Protein AF-A0A7G9FR96-F1 (afdb_monomer_lite)

Structure (mmCIF, N/CA/C/O backbone):
data_AF-A0A7G9FR96-F1
#
_entry.id   AF-A0A7G9FR96-F1
#
loop_
_atom_site.group_PDB
_atom_site.id
_atom_site.type_symbol
_atom_site.label_atom_id
_atom_site.label_alt_id
_atom_site.label_comp_id
_atom_site.label_asym_id
_atom_site.label_entity_id
_atom_site.label_seq_id
_atom_site.pdbx_PDB_ins_code
_atom_site.Cartn_x
_atom_site.Cartn_y
_atom_site.Cartn_z
_atom_site.occupancy
_atom_site.B_iso_or_equiv
_atom_site.auth_seq_id
_atom_site.auth_comp_id
_atom_site.auth_asym_id
_atom_site.auth_atom_id
_atom_site.pdbx_PDB_model_num
ATOM 1 N N . MET A 1 1 ? 7.036 0.554 -13.210 1.00 73.62 1 MET A N 1
ATOM 2 C CA . MET A 1 1 ? 8.238 0.653 -12.345 1.00 73.62 1 MET A CA 1
ATOM 3 C C . MET A 1 1 ? 9.066 -0.601 -12.583 1.00 73.62 1 MET A C 1
ATOM 5 O O . MET A 1 1 ? 8.451 -1.625 -12.849 1.00 73.62 1 MET A O 1
ATOM 9 N N . THR A 1 2 ? 10.397 -0.549 -12.554 1.00 80.94 2 THR A N 1
ATOM 10 C CA . THR A 1 2 ? 11.237 -1.727 -12.849 1.00 80.94 2 THR A CA 1
ATOM 11 C C . THR A 1 2 ? 12.156 -2.073 -11.685 1.00 80.94 2 THR A C 1
ATOM 13 O O . THR A 1 2 ? 12.563 -1.178 -10.944 1.00 80.94 2 THR A O 1
ATOM 16 N N . ASP A 1 3 ? 12.471 -3.356 -11.513 1.00 79.88 3 ASP A N 1
ATOM 17 C CA . ASP A 1 3 ? 13.498 -3.803 -10.569 1.00 79.88 3 ASP A CA 1
ATOM 18 C C . ASP A 1 3 ? 14.922 -3.480 -11.073 1.00 79.88 3 ASP A C 1
ATOM 20 O O . ASP A 1 3 ? 15.110 -2.854 -12.122 1.00 79.88 3 ASP A O 1
ATOM 24 N N . MET A 1 4 ? 15.941 -3.889 -10.309 1.00 83.69 4 MET A N 1
ATOM 25 C CA . MET A 1 4 ? 17.352 -3.676 -10.671 1.00 83.69 4 MET A CA 1
ATOM 26 C C . MET A 1 4 ? 17.774 -4.428 -11.944 1.00 83.69 4 MET A C 1
ATOM 28 O O . MET A 1 4 ? 18.757 -4.043 -12.572 1.00 83.69 4 MET A O 1
ATOM 32 N N . ASP A 1 5 ? 17.018 -5.453 -12.343 1.00 89.75 5 ASP A N 1
ATOM 33 C CA . ASP A 1 5 ? 17.239 -6.251 -13.549 1.00 89.75 5 ASP A CA 1
ATOM 34 C C . ASP A 1 5 ? 16.413 -5.730 -14.745 1.00 89.75 5 ASP A C 1
ATOM 36 O O . ASP A 1 5 ? 16.406 -6.344 -15.814 1.00 89.75 5 ASP A O 1
ATOM 40 N N . GLY A 1 6 ? 15.698 -4.610 -14.583 1.00 86.69 6 GLY A N 1
ATOM 41 C CA . GLY A 1 6 ? 14.849 -4.017 -15.616 1.00 86.69 6 GLY A CA 1
ATOM 42 C C . GLY A 1 6 ? 13.509 -4.729 -15.820 1.00 86.69 6 GLY A C 1
ATOM 43 O O . GLY A 1 6 ? 12.823 -4.453 -16.805 1.00 86.69 6 GLY A O 1
ATOM 44 N N . ARG A 1 7 ? 13.108 -5.634 -14.920 1.00 88.69 7 ARG A N 1
ATOM 45 C CA . ARG A 1 7 ? 11.824 -6.342 -15.011 1.00 88.69 7 ARG A CA 1
ATOM 46 C C . ARG A 1 7 ? 10.711 -5.462 -14.490 1.00 88.69 7 ARG A C 1
ATOM 48 O O . ARG A 1 7 ? 10.868 -4.780 -13.479 1.00 88.69 7 ARG A O 1
ATOM 55 N N . GLU A 1 8 ? 9.575 -5.495 -15.171 1.00 87.56 8 GLU A N 1
ATOM 56 C CA . GLU A 1 8 ? 8.392 -4.769 -14.736 1.00 87.56 8 GLU A CA 1
ATOM 57 C C . GLU A 1 8 ? 7.898 -5.298 -13.386 1.00 87.56 8 GLU A C 1
ATOM 59 O O . GLU A 1 8 ? 7.659 -6.493 -13.206 1.00 87.56 8 GLU A O 1
ATOM 64 N N . LEU A 1 9 ? 7.750 -4.385 -12.429 1.00 83.19 9 LEU A N 1
ATOM 65 C CA . LEU A 1 9 ? 7.123 -4.665 -11.149 1.00 83.19 9 LEU A CA 1
ATOM 66 C C . LEU A 1 9 ? 5.619 -4.480 -11.301 1.00 83.19 9 LEU A C 1
ATOM 68 O O . LEU A 1 9 ? 5.135 -3.356 -11.448 1.00 83.19 9 LEU A O 1
ATOM 72 N N . VAL A 1 10 ? 4.903 -5.598 -11.238 1.00 86.69 10 VAL A N 1
ATOM 73 C CA . VAL A 1 10 ? 3.442 -5.643 -11.241 1.00 86.69 10 VAL A CA 1
ATOM 74 C C . VAL A 1 10 ? 2.978 -6.020 -9.840 1.00 86.69 10 VAL A C 1
ATOM 76 O O . VAL A 1 10 ? 3.359 -7.067 -9.318 1.00 86.69 10 VAL A O 1
ATOM 79 N N . ILE A 1 11 ? 2.164 -5.159 -9.229 1.00 87.25 11 ILE A N 1
ATOM 80 C CA . ILE A 1 11 ? 1.484 -5.441 -7.964 1.00 87.25 11 ILE A CA 1
ATOM 81 C C . ILE A 1 11 ? -0.013 -5.521 -8.230 1.00 87.25 11 ILE A C 1
ATOM 83 O O . ILE A 1 11 ? -0.606 -4.600 -8.783 1.00 87.25 11 ILE A O 1
ATOM 87 N N . GLU A 1 12 ? -0.617 -6.629 -7.814 1.00 91.25 12 GLU A N 1
ATOM 88 C CA . GLU A 1 12 ? -2.067 -6.776 -7.761 1.00 91.25 12 GLU A CA 1
ATOM 89 C C . GLU A 1 12 ? -2.577 -6.094 -6.485 1.00 91.2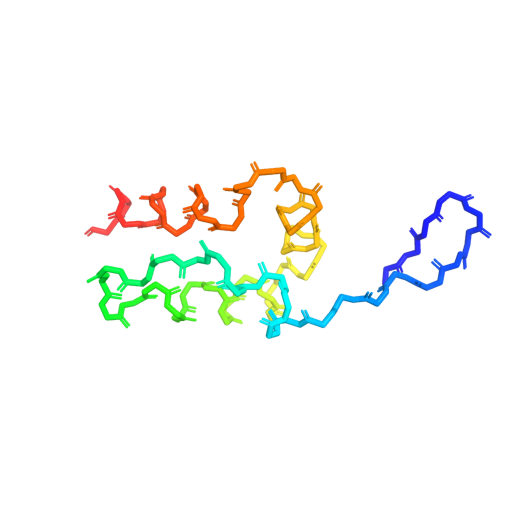5 12 GLU A C 1
ATOM 91 O O . GLU A 1 12 ? -2.336 -6.599 -5.385 1.00 91.25 12 GLU A O 1
ATOM 96 N N . CYS A 1 13 ? -3.254 -4.949 -6.626 1.00 90.12 13 CYS A N 1
ATOM 97 C CA . CYS A 1 13 ? -3.745 -4.152 -5.496 1.00 90.12 13 CYS A CA 1
ATOM 98 C C . CYS A 1 13 ? -4.603 -4.981 -4.533 1.00 90.12 13 CYS A C 1
ATOM 100 O O . CYS A 1 13 ? -4.316 -4.995 -3.342 1.00 90.12 13 CYS A O 1
ATOM 102 N N . ASP A 1 14 ? -5.543 -5.782 -5.043 1.00 91.94 14 ASP A N 1
ATOM 103 C CA . ASP A 1 14 ? -6.403 -6.645 -4.218 1.00 91.94 14 ASP A CA 1
ATOM 104 C C . ASP A 1 14 ? -5.602 -7.607 -3.324 1.00 91.94 14 ASP A C 1
ATOM 106 O O . ASP A 1 14 ? -5.989 -7.887 -2.191 1.00 91.94 14 ASP A O 1
ATOM 110 N N . LYS A 1 15 ? -4.457 -8.110 -3.809 1.00 94.12 15 LYS A N 1
ATOM 111 C CA . LYS A 1 15 ? -3.577 -8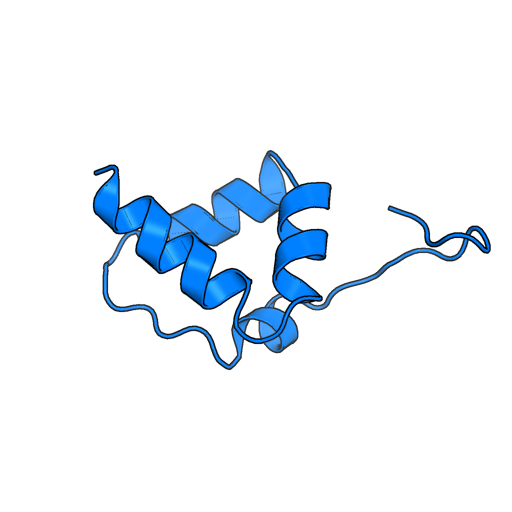.991 -3.025 1.00 94.12 15 LYS A CA 1
ATOM 112 C C . LYS A 1 15 ? -2.701 -8.210 -2.053 1.00 94.12 15 LYS A C 1
ATOM 114 O O . LYS A 1 15 ? -2.466 -8.683 -0.944 1.00 94.12 15 LYS A O 1
ATOM 119 N N . ALA A 1 16 ? -2.198 -7.048 -2.466 1.00 93.38 16 ALA A N 1
ATOM 120 C CA . ALA A 1 16 ? -1.379 -6.187 -1.617 1.00 93.38 16 ALA A CA 1
ATOM 121 C C . ALA A 1 16 ? -2.183 -5.625 -0.435 1.00 93.38 16 ALA A C 1
ATOM 123 O O . ALA A 1 16 ? -1.658 -5.503 0.671 1.00 93.38 16 ALA A O 1
ATOM 124 N N . GLU A 1 17 ? -3.462 -5.340 -0.662 1.00 95.75 17 GLU A N 1
ATOM 125 C CA . GLU A 1 17 ? -4.381 -4.762 0.315 1.00 95.75 17 GLU A CA 1
ATOM 126 C C . GLU A 1 17 ? -5.166 -5.816 1.111 1.00 95.75 17 GLU A C 1
ATOM 128 O O . GLU A 1 17 ? -5.869 -5.468 2.050 1.00 95.75 17 GLU A O 1
ATOM 133 N N . ALA A 1 18 ? -5.002 -7.112 0.822 1.00 94.81 18 ALA A N 1
ATOM 134 C CA . ALA A 1 18 ? -5.770 -8.191 1.458 1.00 94.81 18 ALA A CA 1
ATOM 135 C C . ALA A 1 18 ? -5.673 -8.236 2.997 1.00 94.81 18 ALA A C 1
ATOM 137 O O . ALA A 1 1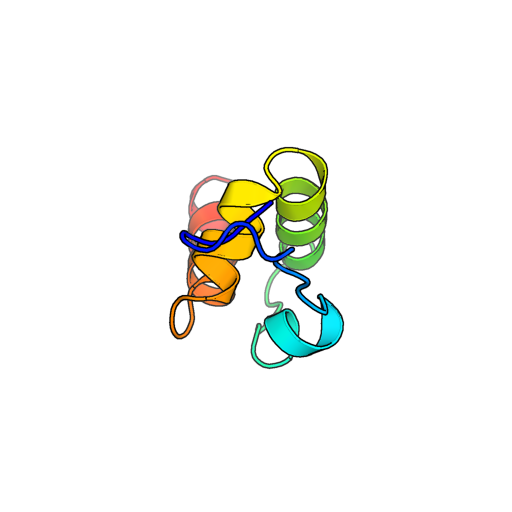8 ? -6.547 -8.799 3.651 1.00 94.81 18 ALA A O 1
ATOM 138 N N . ASN A 1 19 ? -4.602 -7.676 3.568 1.00 92.88 19 ASN A N 1
ATOM 139 C CA . ASN A 1 19 ? -4.379 -7.603 5.015 1.00 92.88 19 ASN A CA 1
ATOM 140 C C . ASN A 1 19 ? -4.519 -6.178 5.575 1.00 92.88 19 ASN A C 1
ATOM 142 O O . ASN A 1 19 ? -4.152 -5.950 6.726 1.00 92.88 19 ASN A O 1
ATOM 146 N N . VAL A 1 20 ? -4.983 -5.220 4.768 1.00 96.50 20 VAL A N 1
ATOM 147 C CA . VAL A 1 20 ? -5.284 -3.868 5.237 1.00 96.50 20 VAL A CA 1
ATOM 148 C C . VAL A 1 20 ? -6.632 -3.886 5.951 1.00 96.50 20 VAL A C 1
ATOM 150 O O . VAL A 1 20 ? -7.626 -4.401 5.439 1.00 96.50 20 VAL A O 1
ATOM 153 N N . ILE A 1 21 ? -6.653 -3.323 7.150 1.00 96.75 21 ILE A N 1
ATOM 154 C CA . ILE A 1 21 ? -7.847 -3.074 7.940 1.00 96.75 21 ILE A CA 1
ATOM 155 C C . ILE A 1 21 ? -8.269 -1.637 7.647 1.00 96.75 21 ILE A C 1
ATOM 157 O O . ILE A 1 21 ? -7.543 -0.699 7.962 1.00 96.75 21 ILE A O 1
ATOM 161 N N . TYR A 1 22 ? -9.437 -1.486 7.027 1.00 95.25 22 TYR A N 1
ATOM 162 C CA . TYR A 1 22 ? -10.058 -0.186 6.790 1.00 95.25 22 TYR A CA 1
ATOM 163 C C . TYR A 1 22 ? -10.936 0.155 7.996 1.00 95.25 22 TYR A C 1
ATOM 165 O O . TYR A 1 22 ? -12.032 -0.396 8.135 1.00 95.25 22 TYR A O 1
ATOM 173 N N . GLU A 1 23 ? -10.436 1.009 8.884 1.00 94.69 23 GLU A N 1
ATOM 174 C CA . GLU A 1 23 ? -11.157 1.453 10.082 1.00 94.69 23 GLU A CA 1
ATOM 175 C C . GLU A 1 23 ? -11.933 2.743 9.805 1.00 94.69 23 GLU A C 1
ATOM 177 O O . GLU A 1 23 ? -13.081 2.878 10.234 1.00 94.69 23 GLU A O 1
ATOM 182 N N . GLU A 1 24 ? -11.352 3.650 9.016 1.00 93.12 24 GLU A N 1
ATOM 183 C CA . GLU A 1 24 ? -11.955 4.929 8.658 1.00 93.12 24 GLU A CA 1
ATOM 184 C C . GLU A 1 24 ? -12.495 4.926 7.215 1.00 93.12 24 GLU A C 1
ATOM 186 O O . GLU A 1 24 ? -11.892 4.341 6.308 1.00 93.12 24 GLU A O 1
ATOM 191 N N . PRO A 1 25 ? -13.600 5.647 6.924 1.00 89.81 25 PRO A N 1
ATOM 192 C CA . PRO A 1 25 ? -14.181 5.706 5.577 1.00 89.81 25 PRO A CA 1
ATOM 193 C C . PRO A 1 25 ? -13.216 6.194 4.486 1.00 89.81 25 PRO A C 1
ATOM 195 O O . PRO A 1 25 ? -13.441 5.945 3.300 1.00 89.81 25 PRO A O 1
ATOM 198 N N . LEU A 1 26 ? -12.165 6.923 4.877 1.00 95.06 26 LEU A N 1
ATOM 199 C CA . LEU A 1 26 ? -11.173 7.493 3.970 1.00 95.06 26 LEU A CA 1
ATOM 200 C C . LEU A 1 26 ? -9.963 6.582 3.717 1.00 95.06 26 LEU A C 1
ATOM 202 O O . LEU A 1 26 ? -9.208 6.869 2.790 1.00 95.06 26 LEU A O 1
ATOM 206 N N . ASP A 1 27 ? -9.795 5.470 4.436 1.00 95.31 27 ASP A N 1
ATOM 207 C CA . ASP A 1 27 ? -8.610 4.606 4.308 1.00 95.31 27 ASP A CA 1
ATOM 208 C C . ASP A 1 27 ? -8.434 4.070 2.881 1.00 95.31 27 ASP A C 1
ATOM 210 O O . ASP A 1 27 ? -7.364 4.177 2.273 1.00 95.31 27 ASP A O 1
ATOM 214 N N . ALA A 1 28 ? -9.529 3.591 2.283 1.00 94.12 28 ALA A N 1
ATOM 215 C CA . ALA A 1 28 ? -9.546 3.150 0.890 1.00 94.12 28 ALA A CA 1
ATOM 216 C C . ALA A 1 28 ? -9.270 4.304 -0.090 1.00 94.12 28 ALA A C 1
ATOM 218 O O . ALA A 1 28 ? -8.641 4.112 -1.137 1.00 94.12 28 ALA A O 1
ATOM 219 N N . ALA A 1 29 ? -9.704 5.523 0.249 1.00 95.06 29 ALA A N 1
ATOM 220 C CA . ALA A 1 29 ? -9.439 6.707 -0.557 1.00 95.06 29 ALA A CA 1
ATOM 221 C C . ALA A 1 29 ? -7.957 7.110 -0.501 1.00 95.06 29 ALA A C 1
ATOM 223 O O . ALA A 1 29 ? -7.407 7.499 -1.534 1.00 95.06 29 ALA A O 1
ATOM 224 N N . TYR A 1 30 ? -7.285 6.969 0.649 1.00 96.44 30 TYR A N 1
ATOM 225 C CA . TYR A 1 30 ? -5.846 7.219 0.763 1.00 96.44 30 TYR A CA 1
ATOM 226 C C . TYR A 1 30 ? -5.035 6.251 -0.091 1.00 96.44 30 TYR A C 1
ATOM 228 O O . TYR A 1 30 ? -4.159 6.699 -0.827 1.00 96.44 30 TYR A O 1
ATOM 236 N N . LEU A 1 31 ? -5.348 4.952 -0.069 1.00 96.44 31 LEU A N 1
ATOM 237 C CA . LEU A 1 31 ? -4.653 3.966 -0.906 1.00 96.44 31 LEU A CA 1
ATOM 238 C C . LEU A 1 31 ? -4.910 4.189 -2.395 1.00 96.44 31 LEU A C 1
ATOM 240 O O . LEU A 1 31 ? -3.965 4.206 -3.184 1.00 96.44 31 LEU A O 1
ATOM 244 N N . SER A 1 32 ? -6.160 4.468 -2.769 1.00 95.12 32 SER A N 1
ATOM 245 C CA . SER A 1 32 ? -6.518 4.806 -4.152 1.00 95.12 32 SER A CA 1
ATOM 246 C C . SER A 1 32 ? -5.761 6.042 -4.644 1.00 95.12 32 SER A C 1
ATOM 248 O O . SER A 1 32 ? -5.269 6.085 -5.775 1.00 95.12 32 SER A O 1
ATOM 250 N N . ARG A 1 33 ? -5.635 7.061 -3.786 1.00 96.00 33 ARG A N 1
ATOM 251 C CA . ARG A 1 33 ? -4.873 8.275 -4.080 1.00 96.00 33 ARG A CA 1
ATOM 252 C C . ARG A 1 33 ? -3.377 7.984 -4.190 1.00 96.00 33 ARG A C 1
ATOM 254 O O . ARG A 1 33 ? -2.767 8.420 -5.162 1.00 96.00 33 ARG A O 1
ATOM 261 N N . LEU A 1 34 ? -2.808 7.231 -3.248 1.00 96.19 34 LEU A N 1
ATOM 262 C CA . LEU A 1 34 ? -1.399 6.837 -3.235 1.00 96.19 34 LEU A CA 1
ATOM 263 C C . LEU A 1 34 ? -1.032 6.056 -4.503 1.00 96.19 34 LEU A C 1
ATOM 265 O O . LEU A 1 34 ? -0.043 6.381 -5.150 1.00 96.19 34 LEU A O 1
ATOM 269 N N . ALA A 1 35 ? -1.852 5.083 -4.908 1.00 94.06 35 ALA A N 1
ATOM 270 C CA . ALA A 1 35 ? -1.635 4.306 -6.128 1.00 94.06 35 ALA A CA 1
ATOM 271 C C . ALA A 1 35 ? -1.675 5.174 -7.397 1.00 94.06 35 ALA A C 1
ATOM 273 O O . ALA A 1 35 ? -0.921 4.930 -8.339 1.00 94.06 35 ALA A O 1
ATOM 274 N N . ARG A 1 36 ? -2.540 6.196 -7.432 1.00 94.44 36 ARG A N 1
ATOM 275 C CA . ARG A 1 36 ? -2.711 7.074 -8.598 1.00 94.44 36 ARG A CA 1
ATOM 276 C C . ARG A 1 36 ? -1.649 8.169 -8.694 1.00 94.44 36 ARG A C 1
ATOM 278 O O . ARG A 1 36 ? -1.165 8.446 -9.786 1.00 94.44 36 ARG A O 1
ATOM 285 N N . GLU A 1 37 ? -1.357 8.839 -7.585 1.00 96.75 37 GLU A N 1
ATOM 286 C CA . GLU A 1 37 ? -0.499 10.033 -7.550 1.00 96.75 37 GLU A CA 1
ATOM 287 C C . GLU A 1 37 ? 0.971 9.674 -7.315 1.00 96.75 37 GLU A C 1
ATOM 289 O O . GLU A 1 37 ? 1.860 10.315 -7.868 1.00 96.75 37 GLU A O 1
ATOM 294 N N . GLU A 1 38 ? 1.226 8.615 -6.549 1.00 95.38 38 GLU A N 1
ATOM 295 C CA . GLU A 1 38 ? 2.548 8.217 -6.061 1.00 95.38 38 GLU A CA 1
ATOM 296 C C . GLU A 1 38 ? 2.743 6.685 -6.206 1.00 95.38 38 GLU A C 1
ATOM 298 O O . GLU A 1 38 ? 3.056 5.989 -5.232 1.00 95.38 38 GLU A O 1
ATOM 303 N N . PRO A 1 39 ? 2.573 6.105 -7.416 1.00 92.12 39 PRO A N 1
ATOM 304 C CA . PRO A 1 39 ? 2.561 4.651 -7.621 1.00 92.12 39 PRO A CA 1
ATOM 305 C C . PRO A 1 39 ? 3.847 3.959 -7.153 1.00 92.12 39 PRO A C 1
ATOM 307 O O . PRO A 1 39 ? 3.816 2.819 -6.692 1.00 92.12 39 PRO A O 1
ATOM 310 N N . ALA A 1 40 ? 4.992 4.643 -7.231 1.00 91.56 40 ALA A N 1
ATOM 311 C CA . ALA A 1 40 ? 6.253 4.115 -6.721 1.00 91.56 40 ALA A CA 1
ATOM 312 C C . ALA A 1 40 ? 6.255 3.981 -5.190 1.00 91.56 40 ALA A C 1
ATOM 314 O O . ALA A 1 40 ? 6.749 2.988 -4.650 1.00 91.56 40 ALA A O 1
ATOM 315 N N . SER A 1 41 ? 5.659 4.951 -4.493 1.00 95.06 41 SER A N 1
ATOM 316 C CA . SER A 1 41 ? 5.477 4.917 -3.044 1.00 95.06 41 SER A CA 1
ATOM 317 C C . SER A 1 41 ? 4.498 3.813 -2.652 1.00 95.06 41 SER A C 1
ATOM 319 O O . SER A 1 41 ? 4.825 3.021 -1.770 1.00 95.06 41 SER A O 1
ATOM 321 N N . TYR A 1 42 ? 3.369 3.680 -3.362 1.00 95.56 42 TYR A N 1
ATOM 322 C CA . TYR A 1 42 ? 2.431 2.565 -3.173 1.00 95.56 42 TYR A CA 1
ATOM 323 C C . TYR A 1 42 ? 3.149 1.212 -3.239 1.00 95.56 42 TYR A C 1
ATOM 325 O O . TYR A 1 42 ? 3.064 0.417 -2.305 1.00 95.56 42 TYR A O 1
ATOM 333 N N . VAL A 1 43 ? 3.936 0.979 -4.295 1.00 93.38 43 VAL A N 1
ATOM 334 C CA . VAL A 1 43 ? 4.699 -0.267 -4.450 1.00 93.38 43 VAL A CA 1
ATOM 335 C C . VAL A 1 43 ? 5.722 -0.447 -3.324 1.00 93.38 43 VAL A C 1
ATOM 337 O O . VAL A 1 43 ? 5.838 -1.534 -2.763 1.00 93.38 43 VAL A O 1
ATOM 340 N N . SER A 1 44 ? 6.435 0.613 -2.938 1.00 93.25 44 SER A N 1
ATOM 341 C CA . SER A 1 44 ? 7.400 0.575 -1.829 1.00 93.25 44 SER A CA 1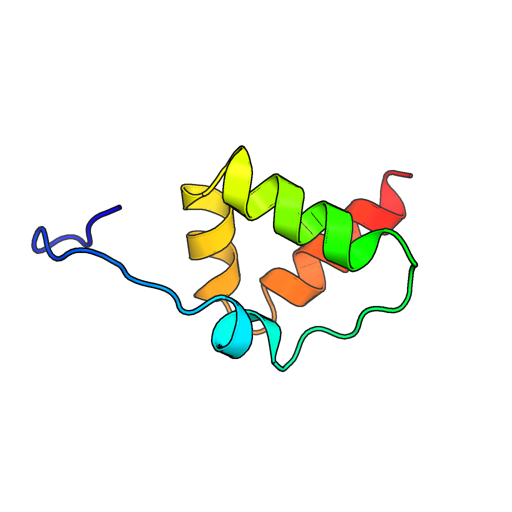
ATOM 342 C C . SER A 1 44 ? 6.756 0.181 -0.494 1.00 93.25 44 SER A C 1
ATOM 344 O O . SER A 1 44 ? 7.359 -0.562 0.282 1.00 93.25 44 SER A O 1
ATOM 346 N N . PHE A 1 45 ? 5.534 0.643 -0.219 1.00 96.06 45 PHE A N 1
ATOM 347 C CA . PHE A 1 45 ? 4.780 0.245 0.970 1.00 96.06 45 PHE A CA 1
ATOM 348 C C . PHE A 1 45 ? 4.213 -1.171 0.850 1.00 96.06 45 PHE A C 1
ATOM 350 O O . PHE A 1 45 ? 4.338 -1.939 1.800 1.00 96.06 45 PHE A O 1
ATOM 357 N N . ALA A 1 46 ? 3.672 -1.552 -0.308 1.00 94.88 46 ALA A N 1
ATOM 358 C CA . ALA A 1 46 ? 3.146 -2.896 -0.562 1.00 94.88 46 ALA A CA 1
ATOM 359 C C . ALA A 1 46 ? 4.208 -3.999 -0.401 1.00 94.88 46 ALA A C 1
ATOM 361 O O . ALA A 1 46 ? 3.900 -5.104 0.037 1.00 94.88 46 ALA A O 1
ATOM 362 N N . LEU A 1 47 ? 5.473 -3.700 -0.713 1.00 92.31 47 LEU A N 1
ATOM 363 C CA . LEU A 1 47 ? 6.594 -4.633 -0.545 1.00 92.31 47 LEU A CA 1
ATOM 364 C C . LEU A 1 47 ? 7.104 -4.736 0.902 1.00 92.31 47 LEU A C 1
ATOM 366 O O . LEU A 1 47 ? 7.898 -5.627 1.211 1.00 92.31 47 LEU A O 1
ATOM 370 N N . LYS A 1 48 ? 6.685 -3.838 1.800 1.00 93.50 48 LYS A N 1
ATOM 371 C CA . LYS A 1 48 ? 7.072 -3.865 3.216 1.00 93.50 48 LYS A CA 1
ATOM 372 C C . LYS A 1 48 ? 6.011 -4.606 4.033 1.00 93.50 48 LYS A C 1
ATOM 374 O O . LYS A 1 48 ? 4.824 -4.331 3.865 1.00 93.50 48 LYS A O 1
ATOM 379 N N . PRO A 1 49 ? 6.400 -5.476 4.982 1.00 92.69 49 PRO A N 1
ATOM 380 C CA . PRO A 1 49 ? 5.449 -6.092 5.903 1.00 92.69 49 PRO A CA 1
ATOM 381 C C . PRO A 1 49 ? 4.604 -5.034 6.629 1.00 92.69 49 PRO A C 1
ATOM 383 O O . PRO A 1 49 ? 5.152 -4.154 7.298 1.00 92.69 49 PRO A O 1
ATOM 386 N N . GLY A 1 50 ? 3.280 -5.099 6.456 1.00 94.69 50 GLY A N 1
ATOM 387 C CA . GLY A 1 50 ? 2.328 -4.132 7.018 1.00 94.69 50 GLY A CA 1
ATOM 388 C C . GLY A 1 50 ? 2.457 -2.705 6.469 1.00 94.69 50 GLY A C 1
ATOM 389 O O . GLY A 1 50 ? 1.943 -1.776 7.079 1.00 94.69 50 GLY A O 1
ATOM 390 N N . GLY A 1 51 ? 3.167 -2.484 5.359 1.00 97.00 51 GLY A N 1
ATOM 391 C CA . GLY A 1 51 ? 3.493 -1.134 4.897 1.00 97.00 51 GLY A CA 1
ATOM 392 C C . GLY A 1 51 ? 2.278 -0.312 4.466 1.00 97.00 51 GLY A C 1
ATOM 393 O O . GLY A 1 51 ? 2.209 0.862 4.814 1.00 97.00 51 GLY A O 1
ATOM 394 N N . LEU A 1 52 ? 1.312 -0.919 3.766 1.00 97.31 52 LEU A N 1
ATOM 395 C CA . LEU A 1 52 ? 0.064 -0.237 3.388 1.00 97.31 52 LEU A CA 1
ATOM 396 C C . LEU A 1 52 ? -0.832 0.043 4.602 1.00 97.31 52 LEU A C 1
ATOM 398 O O . LEU A 1 52 ? -1.386 1.132 4.691 1.00 97.31 52 LEU A O 1
ATOM 402 N N . GLN A 1 53 ? -0.888 -0.882 5.568 1.00 97.62 53 GLN A N 1
ATOM 403 C CA . GLN A 1 53 ? -1.593 -0.679 6.840 1.00 97.62 53 GLN A CA 1
ATOM 404 C C . GLN A 1 53 ? -1.033 0.539 7.590 1.00 97.62 53 GLN A C 1
ATOM 406 O O . GLN A 1 53 ? -1.755 1.462 7.941 1.00 97.62 53 GLN A O 1
ATOM 411 N N . ARG A 1 54 ? 0.292 0.604 7.743 1.00 97.38 54 ARG A N 1
ATOM 412 C CA . ARG A 1 54 ? 0.954 1.733 8.414 1.00 97.38 54 ARG 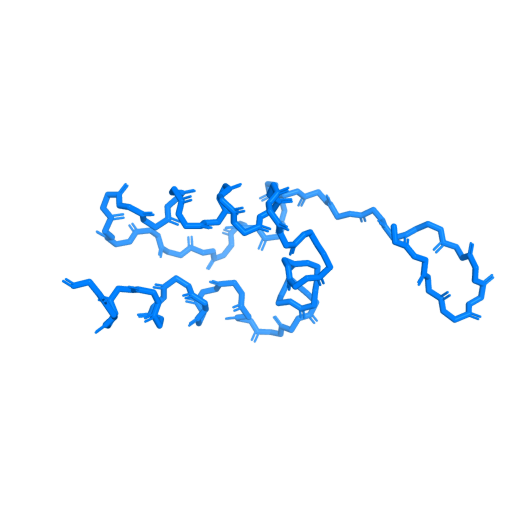A CA 1
ATOM 413 C C . ARG A 1 54 ? 0.791 3.052 7.666 1.00 97.38 54 ARG A C 1
ATOM 415 O O . ARG A 1 54 ? 0.859 4.112 8.277 1.00 97.38 54 ARG A O 1
ATOM 422 N N . TYR A 1 55 ? 0.637 2.999 6.344 1.00 96.94 55 TYR A N 1
ATOM 423 C CA . TYR A 1 55 ? 0.365 4.190 5.552 1.00 96.94 55 TYR A CA 1
ATOM 424 C C . TYR A 1 55 ? -1.033 4.743 5.845 1.00 96.94 55 TYR A C 1
ATOM 426 O O . TYR A 1 55 ? -1.144 5.940 6.097 1.00 96.94 55 TYR A O 1
ATOM 434 N N . VAL A 1 56 ? -2.077 3.903 5.850 1.00 96.88 56 VAL A N 1
ATOM 435 C CA . VAL A 1 56 ? -3.439 4.374 6.159 1.00 96.88 56 VAL A CA 1
ATOM 436 C C . VAL A 1 56 ? -3.539 4.891 7.594 1.00 96.88 56 VAL A C 1
ATOM 438 O O . VAL A 1 56 ? -4.019 6.003 7.785 1.00 96.88 56 VAL A O 1
ATOM 441 N N . GLU A 1 57 ? -2.950 4.185 8.565 1.00 96.00 57 GLU A N 1
ATOM 442 C CA . GLU A 1 57 ? -2.873 4.624 9.969 1.00 96.00 57 GLU A CA 1
ATOM 443 C C . GLU A 1 57 ? -2.229 6.013 10.099 1.00 96.00 57 GLU A C 1
ATOM 445 O O . GLU A 1 57 ? -2.771 6.897 10.756 1.00 96.00 57 GLU A O 1
ATOM 450 N N . ALA A 1 58 ? -1.109 6.247 9.407 1.00 95.50 58 ALA A N 1
ATOM 451 C CA . ALA A 1 58 ? -0.456 7.553 9.415 1.00 95.50 58 ALA A CA 1
ATOM 452 C C . ALA A 1 58 ? -1.319 8.638 8.753 1.00 95.50 58 ALA A C 1
ATOM 454 O O . ALA A 1 58 ? -1.368 9.761 9.239 1.00 95.50 58 ALA A O 1
ATOM 455 N N . MET A 1 59 ? -2.001 8.331 7.645 1.00 95.88 59 MET A N 1
ATOM 456 C CA . MET A 1 59 ? -2.863 9.301 6.962 1.00 95.88 59 MET A CA 1
ATOM 457 C C . MET A 1 59 ? -4.045 9.732 7.832 1.00 95.88 59 MET A C 1
ATOM 459 O O . MET A 1 59 ? -4.433 10.898 7.773 1.00 95.88 59 MET A O 1
ATOM 463 N N . VAL A 1 60 ? -4.583 8.831 8.655 1.00 92.38 60 VAL A N 1
ATOM 464 C CA . VAL A 1 60 ? -5.621 9.156 9.641 1.00 92.38 60 VAL A CA 1
ATOM 465 C C . VAL A 1 60 ? -5.101 10.150 10.682 1.00 92.38 60 VAL A C 1
ATOM 467 O O . VAL A 1 60 ? -5.794 11.119 10.965 1.00 92.38 60 VAL A O 1
ATOM 470 N N . GLU A 1 61 ? -3.868 9.999 11.179 1.00 90.62 61 GLU A N 1
ATOM 471 C CA . GLU A 1 61 ? -3.273 10.942 12.148 1.00 90.62 61 GLU A CA 1
ATOM 472 C C . GLU A 1 61 ? -3.121 12.381 11.614 1.00 90.62 61 GLU A C 1
ATOM 474 O O . GLU A 1 61 ? -3.047 13.328 12.399 1.00 90.62 61 GLU A O 1
ATOM 479 N N . PHE A 1 62 ? -3.052 12.563 10.290 1.00 85.00 62 PHE A N 1
ATOM 480 C CA . PHE A 1 62 ? -2.912 13.876 9.648 1.00 85.00 62 PHE A CA 1
ATOM 481 C C . PHE A 1 62 ? -4.241 14.527 9.227 1.00 85.00 62 PHE A C 1
ATOM 483 O O . PHE A 1 62 ? -4.201 15.628 8.667 1.00 85.00 62 PHE A O 1
ATOM 490 N N . ASN A 1 63 ? -5.388 13.878 9.460 1.00 80.75 63 ASN A N 1
ATOM 491 C CA . ASN A 1 63 ? -6.724 14.438 9.203 1.00 80.75 63 ASN A CA 1
ATOM 492 C C . ASN A 1 63 ? -7.395 14.943 10.480 1.00 80.75 63 ASN A C 1
ATOM 494 O O . ASN A 1 63 ? -8.115 15.962 10.368 1.00 80.75 63 ASN A O 1
#

Organism: NCBI:txid2763670

Sequence (63 aa):
MTDMDGRELVIECDKAEANVIYEEPLDAAYLSRLAREEP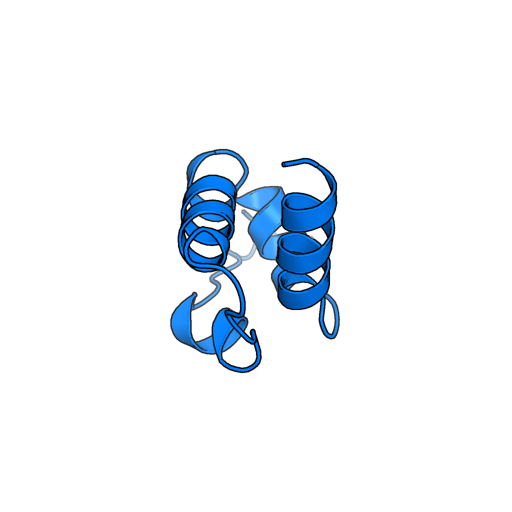ASYVSFALKPGGLQRYVEAMVEFN

pLDDT: mean 92.43, std 4.98, range [73.62, 97.62]

Foldseek 3Di:
DADPVRHDDDDDPCVLCVPADCPDPCLVVQLVCCCVPPVVQNVVQSPDVCSSNVSSVVVVVVD

Secondary structure (DSSP, 8-state):
-B-TTS-B----HHHHSTT----STTHHHHHHHHHHH-HHHHHHHHTSTTHHHHHHHHHHHT-

Radius of gyration: 11.97 Å; chains: 1; bounding box: 32×23×28 Å